Protein AF-A0A7Z2VGB7-F1 (afdb_monomer_lite)

Secondary structure (DSSP, 8-state):
---PPP---TBTTTBPPPPHHHHHHHHHHHTS-HHHHHHHIIIIIHHHHHTTSS-HHHHHHHHH--

Sequence (66 aa):
MVKYNLVIDVAGVLLSNLSPGFWDELAQTAGVSYERLKSKFKQEVRDSLWCGKIKEEDFWEWISIR

Foldseek 3Di:
DDDDDDDFDCDPTVDDHCDLVNLCVLCVVLVHDSVVSVVCCVVPPVVCDVVVVDDPVVVVVVSNPD

pLDDT: mean 92.37, std 7.06, range [54.91, 97.88]

Organism: NCBI:txid2728023

Structure (mmCIF, N/CA/C/O backbone):
data_AF-A0A7Z2VGB7-F1
#
_entry.id   AF-A0A7Z2VGB7-F1
#
loop_
_atom_site.group_PDB
_atom_site.id
_atom_site.type_symbol
_atom_site.label_atom_id
_atom_site.label_alt_id
_atom_site.label_comp_id
_atom_site.label_asym_id
_atom_site.label_entity_id
_atom_site.label_seq_id
_atom_site.pdbx_PDB_ins_code
_atom_site.Cartn_x
_atom_site.Cartn_y
_atom_site.Cartn_z
_atom_site.occupancy
_atom_site.B_iso_or_equiv
_atom_site.auth_seq_id
_atom_site.auth_comp_id
_atom_site.auth_asym_id
_atom_site.auth_atom_id
_atom_site.pdbx_PDB_model_num
ATOM 1 N N . MET A 1 1 ? 24.377 -1.367 -34.189 1.00 74.25 1 MET A N 1
ATOM 2 C CA . MET A 1 1 ? 24.161 -0.606 -32.937 1.00 74.25 1 MET A CA 1
ATOM 3 C C . MET A 1 1 ? 23.370 -1.475 -31.979 1.00 74.25 1 MET A C 1
ATOM 5 O O . MET A 1 1 ? 22.355 -2.018 -32.393 1.00 74.25 1 MET A O 1
ATOM 9 N N . VAL A 1 2 ? 23.834 -1.634 -30.740 1.00 76.94 2 VAL A N 1
ATOM 10 C CA . VAL A 1 2 ? 23.062 -2.309 -29.685 1.00 76.94 2 VAL A CA 1
ATOM 11 C C . VAL A 1 2 ? 22.005 -1.329 -29.179 1.00 76.94 2 VAL A C 1
ATOM 13 O O . VAL A 1 2 ? 22.334 -0.184 -28.875 1.00 76.94 2 VAL A O 1
ATOM 16 N N . LYS A 1 3 ? 20.742 -1.756 -29.129 1.00 83.06 3 LYS A N 1
ATOM 17 C CA . LYS A 1 3 ? 19.640 -0.966 -28.572 1.00 83.06 3 LYS A CA 1
ATOM 18 C C . LYS A 1 3 ? 19.299 -1.533 -27.201 1.00 83.06 3 LYS A C 1
ATOM 20 O O . LYS A 1 3 ? 18.921 -2.696 -27.099 1.00 83.06 3 LYS A O 1
ATOM 25 N N . TYR A 1 4 ? 19.460 -0.718 -26.166 1.00 91.06 4 TYR A N 1
ATOM 26 C CA . TYR A 1 4 ? 19.068 -1.080 -24.809 1.00 91.06 4 TYR A CA 1
ATOM 27 C C . TYR A 1 4 ? 17.598 -0.731 -24.582 1.00 91.06 4 TYR A C 1
ATOM 29 O O . TYR A 1 4 ? 17.109 0.278 -25.093 1.00 91.06 4 TYR A O 1
ATOM 37 N N . ASN A 1 5 ? 16.911 -1.565 -23.807 1.00 93.50 5 ASN A N 1
ATOM 38 C CA . ASN A 1 5 ? 15.560 -1.285 -23.340 1.00 93.50 5 ASN A CA 1
ATOM 39 C C . ASN A 1 5 ? 15.645 -0.645 -21.954 1.00 93.50 5 ASN A C 1
ATOM 41 O O . ASN A 1 5 ? 16.347 -1.157 -21.083 1.00 93.50 5 ASN A O 1
ATOM 45 N N . LEU A 1 6 ? 14.932 0.464 -21.763 1.00 93.94 6 LEU A N 1
ATOM 46 C CA . LEU A 1 6 ? 14.791 1.117 -20.468 1.00 93.94 6 LEU A CA 1
ATOM 47 C C .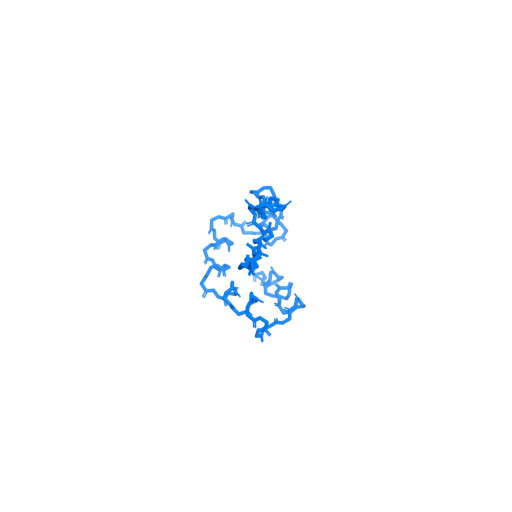 LEU A 1 6 ? 13.503 0.623 -19.809 1.00 93.94 6 LEU A C 1
ATOM 49 O O . LEU A 1 6 ? 12.421 0.783 -20.369 1.00 93.94 6 LEU A O 1
ATOM 53 N N . VAL A 1 7 ? 13.636 0.028 -18.629 1.00 95.25 7 VAL A N 1
ATOM 54 C CA . VAL A 1 7 ? 12.513 -0.348 -17.766 1.00 95.25 7 VAL A CA 1
ATOM 55 C C . VAL A 1 7 ? 12.558 0.574 -16.558 1.00 95.25 7 VAL A C 1
ATOM 57 O O . VAL A 1 7 ? 13.602 0.687 -15.917 1.00 95.25 7 VAL A O 1
ATOM 60 N N . ILE A 1 8 ? 11.450 1.258 -16.280 1.00 96.38 8 ILE A N 1
ATOM 61 C CA . ILE A 1 8 ? 11.340 2.216 -15.179 1.00 96.38 8 ILE A CA 1
ATOM 62 C C . ILE A 1 8 ? 10.194 1.764 -14.283 1.00 96.38 8 ILE A C 1
ATOM 64 O O . ILE A 1 8 ? 9.089 1.531 -14.772 1.00 96.38 8 ILE A O 1
ATOM 68 N N . ASP A 1 9 ? 10.470 1.631 -12.989 1.00 95.88 9 ASP A N 1
ATOM 69 C CA . ASP A 1 9 ? 9.428 1.423 -11.987 1.00 95.88 9 ASP A CA 1
ATOM 70 C C . ASP A 1 9 ? 8.552 2.681 -11.865 1.00 95.88 9 ASP A C 1
ATOM 72 O O . ASP A 1 9 ? 8.956 3.788 -12.218 1.00 95.88 9 ASP A O 1
ATOM 76 N N . VAL A 1 10 ? 7.331 2.525 -11.374 1.00 95.56 10 VAL A N 1
ATOM 77 C CA . VAL A 1 10 ? 6.422 3.648 -11.157 1.00 95.56 10 VAL A CA 1
ATOM 78 C C . VAL A 1 10 ? 6.564 4.161 -9.729 1.00 95.56 10 VAL A C 1
ATOM 80 O O . VAL A 1 10 ? 6.864 5.338 -9.528 1.00 95.56 10 VAL A O 1
ATOM 83 N N . ALA A 1 11 ? 6.371 3.296 -8.734 1.00 93.50 11 ALA A N 1
ATOM 84 C CA . ALA A 1 11 ? 6.252 3.702 -7.338 1.00 93.50 11 ALA A CA 1
ATOM 85 C C . ALA A 1 11 ? 7.628 3.958 -6.699 1.00 93.50 11 ALA A C 1
ATOM 87 O O . ALA A 1 11 ? 8.496 3.096 -6.657 1.00 93.50 11 ALA A O 1
ATOM 88 N N . GLY A 1 12 ? 7.841 5.172 -6.197 1.00 92.94 12 GLY A N 1
ATOM 89 C CA . GLY A 1 12 ? 9.137 5.635 -5.701 1.00 92.94 12 GLY A CA 1
ATOM 90 C C . GLY A 1 12 ? 10.123 6.063 -6.794 1.00 92.94 12 GLY A C 1
ATOM 91 O O . GLY A 1 12 ? 11.243 6.438 -6.454 1.00 92.94 12 GLY A O 1
ATOM 92 N N . VAL A 1 13 ? 9.721 6.037 -8.072 1.00 96.06 13 VAL A N 1
ATOM 93 C CA . VAL A 1 13 ? 10.561 6.459 -9.206 1.00 96.06 13 VAL A CA 1
ATOM 94 C C . VAL A 1 13 ? 9.859 7.526 -10.043 1.00 96.06 13 VAL A C 1
ATOM 96 O O . VAL A 1 13 ? 10.274 8.682 -10.014 1.00 96.06 13 VAL A O 1
ATOM 99 N N . LEU A 1 14 ? 8.792 7.170 -10.767 1.00 97.19 14 LEU A N 1
ATOM 100 C CA . LEU A 1 14 ? 8.005 8.133 -11.551 1.00 97.19 14 LEU A CA 1
ATOM 101 C C . LEU A 1 14 ? 6.947 8.846 -10.703 1.00 97.19 14 LEU A C 1
ATOM 103 O O . LEU A 1 14 ? 6.630 10.005 -10.959 1.00 97.19 14 LEU A O 1
ATOM 107 N N . LEU A 1 15 ? 6.407 8.157 -9.698 1.00 95.88 15 LEU A N 1
ATOM 108 C CA . LEU A 1 15 ? 5.433 8.664 -8.736 1.00 95.88 15 LEU A CA 1
ATOM 109 C C . LEU A 1 15 ? 5.927 8.394 -7.317 1.00 95.88 15 LEU A C 1
ATOM 111 O O . LEU A 1 15 ? 6.674 7.450 -7.078 1.00 95.88 15 LEU A O 1
ATOM 115 N N . SER A 1 16 ? 5.490 9.190 -6.345 1.00 94.25 16 SER A N 1
ATOM 116 C CA . SER A 1 16 ? 5.746 8.882 -4.938 1.00 94.25 16 SER A CA 1
ATOM 117 C C . SER A 1 16 ? 5.036 7.591 -4.524 1.00 94.25 16 SER A C 1
ATOM 119 O O . SER A 1 16 ? 3.929 7.308 -4.980 1.00 94.25 16 SER A O 1
ATOM 121 N N . ASN A 1 17 ? 5.638 6.843 -3.600 1.00 93.81 17 ASN A N 1
ATOM 122 C CA . ASN A 1 17 ? 4.945 5.755 -2.908 1.00 93.81 17 ASN A CA 1
ATOM 123 C C . ASN A 1 17 ? 3.698 6.264 -2.165 1.00 93.81 17 ASN A C 1
ATOM 125 O O . ASN A 1 17 ? 3.592 7.455 -1.863 1.00 93.81 17 ASN A O 1
ATOM 129 N N . LEU A 1 18 ? 2.799 5.340 -1.804 1.00 92.50 18 LEU A N 1
ATOM 130 C CA . LEU A 1 18 ? 1.685 5.627 -0.895 1.00 92.50 18 LEU A CA 1
ATOM 131 C C . LEU A 1 18 ? 2.221 6.290 0.380 1.00 92.50 18 LEU A C 1
ATOM 133 O O . LEU A 1 18 ? 3.020 5.691 1.110 1.00 92.50 18 LEU A O 1
ATOM 137 N N . SER A 1 19 ? 1.807 7.537 0.601 1.00 92.44 19 SER A N 1
ATOM 138 C CA . SER A 1 19 ? 2.356 8.400 1.642 1.00 92.44 19 SER A CA 1
ATOM 139 C C . SER A 1 19 ? 1.957 7.918 3.040 1.00 92.44 19 SER A C 1
ATOM 141 O O . SER A 1 19 ? 0.941 7.237 3.188 1.00 92.44 19 SER A O 1
ATOM 143 N N . PRO A 1 20 ? 2.709 8.286 4.093 1.00 92.69 20 PRO A N 1
ATOM 144 C CA . PRO A 1 20 ? 2.273 8.058 5.470 1.00 92.69 20 PRO A CA 1
ATOM 145 C C . PRO A 1 20 ? 0.861 8.601 5.735 1.00 92.69 20 PRO A C 1
ATOM 147 O O . PRO A 1 20 ? 0.040 7.871 6.272 1.00 92.69 20 PRO A O 1
ATOM 150 N N . GLY A 1 21 ? 0.544 9.801 5.228 1.00 94.50 21 GLY A N 1
ATOM 151 C CA . GLY A 1 21 ? -0.778 10.418 5.382 1.00 94.50 21 GLY A CA 1
ATOM 152 C C . GLY A 1 21 ? -1.924 9.582 4.804 1.00 94.50 21 GLY A C 1
ATOM 153 O O . GLY A 1 21 ? -2.949 9.438 5.456 1.00 94.50 21 GLY A O 1
ATOM 154 N N . PHE A 1 22 ? -1.730 8.939 3.645 1.00 93.25 22 PHE A N 1
ATOM 155 C CA . PHE A 1 22 ? -2.725 8.005 3.098 1.00 93.25 22 PHE A CA 1
ATOM 156 C C . PHE A 1 22 ? -3.024 6.857 4.073 1.00 93.25 22 PHE A C 1
ATOM 158 O O . PHE A 1 22 ? -4.175 6.504 4.313 1.00 93.25 22 PHE A O 1
ATOM 165 N N . TRP A 1 23 ? -1.978 6.268 4.653 1.00 94.12 23 TRP A N 1
ATOM 166 C CA . TRP A 1 23 ? -2.122 5.166 5.601 1.00 94.12 23 TRP A CA 1
ATOM 167 C C . TRP A 1 23 ? -2.706 5.623 6.942 1.00 94.12 23 TRP A C 1
ATOM 169 O O . TRP A 1 23 ? -3.442 4.857 7.559 1.00 94.12 23 TRP A O 1
ATOM 179 N N . ASP A 1 24 ? -2.402 6.846 7.377 1.00 95.19 24 ASP A N 1
ATOM 180 C CA . ASP A 1 24 ? -2.986 7.449 8.576 1.00 95.19 24 ASP A CA 1
ATOM 181 C C . ASP A 1 24 ? -4.494 7.675 8.405 1.00 95.19 24 ASP A C 1
ATOM 183 O O . ASP A 1 24 ? -5.276 7.269 9.263 1.00 95.19 24 ASP A O 1
ATOM 187 N N . GLU A 1 25 ? -4.923 8.258 7.284 1.00 95.00 25 GLU A N 1
ATOM 188 C CA . GLU A 1 25 ? -6.343 8.455 6.958 1.00 95.00 25 GLU A CA 1
ATOM 189 C C . GLU A 1 25 ? -7.091 7.122 6.851 1.00 95.00 25 GLU A C 1
ATOM 191 O O . GLU A 1 25 ? -8.202 6.966 7.369 1.00 95.00 25 GLU A O 1
ATOM 196 N N . LEU A 1 26 ? -6.461 6.123 6.231 1.00 93.50 26 LEU A N 1
ATOM 197 C CA . LEU A 1 26 ? -7.023 4.784 6.113 1.00 93.50 26 LEU A CA 1
ATOM 198 C C . LEU A 1 26 ? -7.166 4.103 7.483 1.00 93.50 26 LEU A C 1
ATOM 200 O O . LEU A 1 26 ? -8.190 3.479 7.759 1.00 93.50 26 LEU A O 1
ATOM 204 N N . ALA A 1 27 ? -6.177 4.260 8.367 1.00 94.06 27 ALA A N 1
ATOM 205 C CA . ALA A 1 27 ? -6.220 3.730 9.728 1.00 94.06 27 ALA A CA 1
ATOM 206 C C . ALA A 1 27 ? -7.320 4.399 10.562 1.00 94.06 27 ALA A C 1
ATOM 208 O O . ALA A 1 27 ? -8.079 3.707 11.244 1.00 94.06 27 ALA A O 1
ATOM 209 N N . GLN A 1 28 ? -7.465 5.724 10.446 1.00 93.06 28 GLN A N 1
ATOM 210 C CA . GLN A 1 28 ? -8.550 6.477 11.078 1.00 93.06 28 GLN A CA 1
ATOM 211 C C . GLN A 1 28 ? -9.924 6.012 10.580 1.00 93.06 28 GLN A C 1
ATOM 213 O O . GLN A 1 28 ? -10.819 5.778 11.389 1.00 93.06 28 GLN A O 1
ATOM 218 N N . THR A 1 29 ? -10.070 5.812 9.268 1.00 91.38 29 THR A N 1
ATOM 219 C CA . THR A 1 29 ? -11.314 5.331 8.645 1.00 91.38 29 THR A CA 1
ATOM 220 C C . THR A 1 29 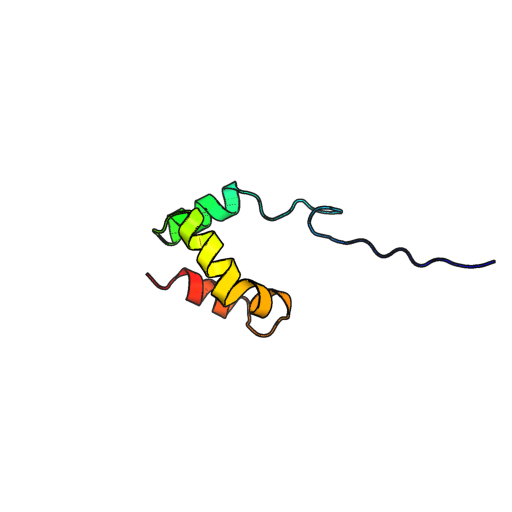? -11.690 3.931 9.134 1.00 91.38 29 THR A C 1
ATOM 222 O O . THR A 1 29 ? -12.855 3.662 9.425 1.00 91.38 29 THR A O 1
ATOM 225 N N . ALA A 1 30 ? -10.697 3.054 9.284 1.00 90.81 30 ALA A N 1
ATOM 226 C CA . ALA A 1 30 ? -10.872 1.698 9.799 1.00 90.81 30 ALA A CA 1
ATOM 227 C C . ALA A 1 30 ? -11.001 1.626 11.337 1.00 90.81 30 ALA A C 1
ATOM 229 O O . ALA A 1 30 ? -11.309 0.565 11.877 1.00 90.81 30 ALA A O 1
ATOM 230 N N . GLY A 1 31 ? -10.759 2.721 12.067 1.00 92.69 31 GLY A N 1
ATOM 231 C CA . GLY A 1 31 ? -10.797 2.734 13.533 1.00 92.69 31 GLY A CA 1
ATOM 232 C C . GLY A 1 31 ? -9.679 1.921 14.202 1.00 92.69 31 GLY A C 1
ATOM 233 O O . GLY A 1 31 ? -9.855 1.439 15.321 1.00 92.69 31 GLY A O 1
ATOM 234 N N . VAL A 1 32 ? -8.529 1.752 13.539 1.00 92.88 32 VAL A N 1
ATOM 235 C CA . VAL A 1 32 ? -7.360 1.018 14.061 1.00 92.88 32 VAL A CA 1
ATOM 236 C C . VAL A 1 32 ? -6.116 1.908 14.100 1.00 92.88 32 VAL A C 1
ATOM 238 O O . VAL A 1 32 ? -6.086 2.975 13.496 1.00 92.88 32 VAL A O 1
ATOM 241 N N . SER A 1 33 ? -5.058 1.482 14.799 1.00 93.94 33 SER A N 1
ATOM 242 C CA . SER A 1 33 ? -3.782 2.208 14.749 1.00 93.94 33 SER A CA 1
ATOM 243 C C . SER A 1 33 ? -3.068 2.003 13.411 1.00 93.94 33 SER A C 1
ATOM 245 O O . SER A 1 33 ? -3.192 0.944 12.782 1.00 93.94 33 SER A O 1
ATOM 247 N N . TYR A 1 34 ? -2.267 2.992 13.016 1.00 94.06 34 TYR A N 1
ATOM 248 C CA . TYR A 1 34 ? -1.419 2.940 11.826 1.00 94.06 34 TYR A CA 1
ATOM 249 C C . TYR A 1 34 ? -0.550 1.672 11.795 1.00 94.06 34 TYR A C 1
ATOM 251 O O . TYR A 1 34 ? -0.511 0.948 10.800 1.00 94.06 34 TYR A O 1
ATOM 259 N N . GLU A 1 35 ? 0.107 1.342 12.908 1.00 94.38 35 GLU A N 1
ATOM 260 C CA . GLU A 1 35 ? 1.005 0.191 13.020 1.00 94.38 35 GLU A CA 1
ATOM 261 C C . GLU A 1 35 ? 0.245 -1.121 12.845 1.00 94.38 35 GLU A C 1
ATOM 263 O O . GLU A 1 35 ? 0.718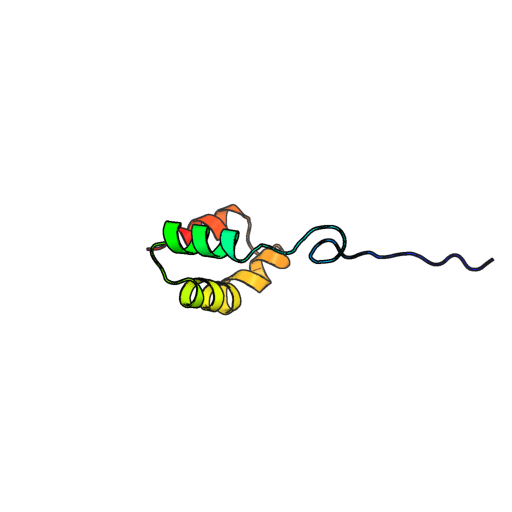 -2.032 12.157 1.00 94.38 35 GLU A O 1
ATOM 268 N N . ARG A 1 36 ? -0.957 -1.214 13.432 1.00 93.19 36 ARG A N 1
ATOM 269 C CA . ARG A 1 36 ? -1.818 -2.391 13.307 1.00 93.19 36 ARG A CA 1
ATOM 270 C C . ARG A 1 36 ? -2.284 -2.563 11.866 1.00 93.19 36 ARG A C 1
ATOM 272 O O . ARG A 1 36 ? -2.188 -3.676 11.348 1.00 93.19 36 ARG A O 1
ATOM 279 N N . LEU A 1 37 ? -2.721 -1.484 11.214 1.00 94.19 37 LEU A N 1
ATOM 280 C CA . LEU A 1 37 ? -3.129 -1.507 9.809 1.00 94.19 37 LEU A CA 1
ATOM 281 C C . LEU A 1 37 ? -1.973 -1.945 8.904 1.00 94.19 37 LEU A C 1
ATOM 283 O O . LEU A 1 37 ? -2.121 -2.883 8.124 1.00 94.19 37 LEU A O 1
ATOM 287 N N . LYS A 1 38 ? -0.800 -1.312 9.031 1.00 93.00 38 LYS A N 1
ATOM 288 C CA . LYS A 1 38 ? 0.382 -1.633 8.215 1.00 93.00 38 LYS A CA 1
ATOM 289 C C . LYS A 1 38 ? 0.849 -3.069 8.418 1.00 93.00 38 LYS A C 1
ATOM 291 O O . LYS A 1 38 ? 1.235 -3.720 7.446 1.00 93.00 38 LYS A O 1
ATOM 296 N N . SER A 1 39 ? 0.822 -3.555 9.660 1.00 94.19 39 SER A N 1
ATOM 297 C CA . SER A 1 39 ? 1.190 -4.932 9.988 1.00 94.19 39 SER A CA 1
ATOM 298 C C . SER A 1 39 ? 0.238 -5.928 9.329 1.00 94.19 39 SER A C 1
ATOM 300 O O . SER A 1 39 ? 0.694 -6.796 8.582 1.00 94.19 39 SER A O 1
ATOM 302 N N . LYS A 1 40 ? -1.079 -5.753 9.510 1.00 93.81 40 LYS A N 1
ATOM 303 C CA . LYS A 1 40 ? -2.082 -6.628 8.892 1.00 93.81 40 LYS A CA 1
ATOM 304 C C . LYS A 1 40 ? -2.043 -6.566 7.369 1.00 93.81 40 LYS A C 1
ATOM 306 O O . LYS A 1 40 ? -1.999 -7.608 6.730 1.00 93.81 40 LYS A O 1
ATOM 311 N N . PHE A 1 41 ? -1.950 -5.370 6.783 1.00 94.50 41 PHE A N 1
ATOM 312 C CA . PHE A 1 41 ? -1.816 -5.208 5.333 1.00 94.50 41 PHE A CA 1
ATOM 313 C C . PHE A 1 41 ? -0.648 -6.037 4.794 1.00 94.50 41 PHE A C 1
ATOM 315 O O . PHE A 1 41 ? -0.806 -6.787 3.833 1.00 94.50 41 PHE A O 1
ATOM 322 N N . LYS A 1 42 ? 0.523 -5.940 5.439 1.00 94.56 42 LYS A N 1
ATOM 323 C CA . LYS A 1 42 ? 1.730 -6.666 5.031 1.00 94.56 42 LYS A CA 1
ATOM 324 C C . LYS A 1 42 ? 1.579 -8.187 5.150 1.00 94.56 42 LYS A C 1
ATOM 326 O O . LYS A 1 42 ? 2.175 -8.889 4.342 1.00 94.56 42 LYS A O 1
ATOM 331 N N . GLN A 1 43 ? 0.850 -8.676 6.152 1.00 95.00 43 GLN A N 1
ATOM 332 C CA . GLN A 1 43 ? 0.700 -10.108 6.432 1.00 95.00 43 GLN A CA 1
ATOM 333 C C . GLN A 1 43 ? -0.422 -10.768 5.624 1.00 95.00 43 GLN A C 1
ATOM 335 O O . GLN A 1 43 ? -0.284 -11.921 5.230 1.00 95.00 43 GLN A O 1
ATOM 340 N N . GLU A 1 44 ? -1.519 -10.052 5.390 1.00 94.19 44 GLU A N 1
ATOM 341 C CA . GLU A 1 44 ? -2.774 -10.647 4.922 1.00 94.19 44 GLU A CA 1
ATOM 342 C C . GLU A 1 44 ? -3.071 -10.319 3.452 1.00 94.19 44 GLU A C 1
ATOM 344 O O . GLU A 1 44 ? -3.558 -11.177 2.719 1.00 94.19 44 GLU A O 1
ATOM 349 N N . VAL A 1 45 ? -2.770 -9.094 2.999 1.00 94.62 45 VAL A N 1
ATOM 350 C CA . VAL A 1 45 ? -3.369 -8.562 1.759 1.00 94.62 45 VAL A CA 1
ATOM 351 C C . VAL A 1 45 ? -2.358 -8.121 0.712 1.00 94.62 45 VAL A C 1
ATOM 353 O O . VAL A 1 45 ? -2.587 -8.331 -0.477 1.00 94.62 45 VAL A O 1
ATOM 356 N N . ARG A 1 46 ? -1.224 -7.549 1.130 1.00 94.88 46 ARG A N 1
ATOM 357 C CA . ARG A 1 46 ? -0.249 -6.892 0.249 1.00 94.88 46 ARG A CA 1
ATOM 358 C C . ARG A 1 46 ? 0.098 -7.732 -0.977 1.00 94.88 46 ARG A C 1
ATOM 360 O O . ARG A 1 46 ? -0.043 -7.266 -2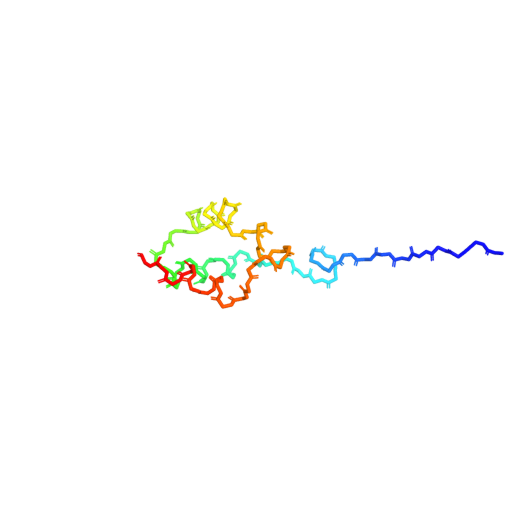.101 1.00 94.88 46 ARG A O 1
ATOM 367 N N . ASP A 1 47 ? 0.569 -8.953 -0.758 1.00 96.44 47 ASP A N 1
ATOM 368 C CA . ASP A 1 47 ? 1.086 -9.775 -1.849 1.00 96.44 47 ASP A CA 1
ATOM 369 C C . ASP A 1 47 ? -0.052 -10.203 -2.786 1.00 96.44 47 ASP A C 1
ATOM 371 O O . ASP A 1 47 ? 0.101 -10.126 -4.002 1.00 96.44 47 ASP A O 1
ATOM 375 N N . SER A 1 48 ? -1.216 -10.570 -2.238 1.00 96.56 48 SER A N 1
ATOM 376 C CA . SER A 1 48 ? -2.408 -10.945 -3.010 1.00 96.56 48 SER A CA 1
ATOM 377 C C . SER A 1 48 ? -2.954 -9.792 -3.853 1.00 96.56 48 SER A C 1
ATOM 379 O O . SER A 1 48 ? -3.324 -10.019 -5.004 1.00 96.56 48 SER A O 1
ATOM 381 N N . LEU A 1 49 ? -2.951 -8.568 -3.320 1.00 96.25 49 LEU A N 1
ATOM 382 C CA . LEU A 1 49 ? -3.381 -7.368 -4.036 1.00 96.25 49 LEU A CA 1
ATOM 383 C C . LEU A 1 49 ? -2.424 -7.041 -5.188 1.00 96.25 49 LEU A C 1
ATOM 385 O O . LEU A 1 49 ? -2.851 -6.923 -6.333 1.00 96.25 49 LEU A O 1
ATOM 389 N N . TRP A 1 50 ? -1.115 -6.965 -4.922 1.00 94.19 50 TRP A N 1
ATOM 390 C CA . TRP A 1 50 ? -0.141 -6.568 -5.948 1.00 94.19 50 TRP A CA 1
ATOM 391 C C . TRP A 1 50 ? 0.036 -7.589 -7.071 1.00 94.19 50 TRP A C 1
ATOM 393 O O . TRP A 1 50 ? 0.417 -7.209 -8.175 1.00 94.19 50 TRP A O 1
ATOM 403 N N . CYS A 1 51 ? -0.231 -8.872 -6.814 1.00 96.12 51 CYS A N 1
ATOM 404 C CA . CYS A 1 51 ? -0.212 -9.898 -7.859 1.00 96.12 51 CYS A CA 1
ATOM 405 C C . CYS A 1 51 ? -1.580 -10.134 -8.522 1.00 96.12 51 CYS A C 1
ATOM 407 O O . CYS A 1 51 ? -1.692 -11.035 -9.352 1.00 96.12 51 CYS A O 1
ATOM 409 N N . GLY A 1 52 ? -2.606 -9.349 -8.171 1.00 96.38 52 GLY A N 1
ATOM 410 C CA . GLY A 1 52 ? -3.940 -9.427 -8.773 1.00 96.38 52 GLY A CA 1
ATOM 411 C C . GLY A 1 52 ? -4.729 -10.691 -8.419 1.00 96.38 52 GLY A C 1
ATOM 412 O O . GLY A 1 52 ? -5.625 -11.079 -9.163 1.00 96.38 52 GLY A O 1
ATOM 413 N N . LYS A 1 53 ? -4.397 -11.364 -7.307 1.00 97.88 53 LYS A N 1
ATOM 414 C CA . LYS A 1 53 ? -5.169 -12.515 -6.798 1.00 97.88 53 LYS A CA 1
ATOM 415 C C . LYS A 1 53 ? -6.495 -12.099 -6.173 1.00 97.88 53 LYS A C 1
ATOM 417 O O . LYS A 1 53 ? -7.415 -12.908 -6.136 1.00 97.88 53 LYS A O 1
ATOM 422 N N . ILE A 1 54 ? -6.558 -10.873 -5.666 1.00 96.94 54 ILE A N 1
ATOM 423 C CA . ILE A 1 54 ? -7.786 -10.236 -5.201 1.00 96.94 54 ILE A CA 1
ATOM 424 C C . ILE A 1 54 ? -8.000 -8.951 -5.990 1.00 96.94 54 ILE A C 1
ATOM 426 O O . ILE A 1 54 ? -7.048 -8.384 -6.538 1.00 96.94 54 ILE A O 1
ATOM 430 N N . LYS A 1 55 ? -9.247 -8.503 -6.043 1.00 96.94 55 LYS A N 1
ATOM 431 C CA . LYS A 1 55 ? -9.615 -7.241 -6.666 1.00 96.94 55 LYS A CA 1
ATOM 432 C C . LYS A 1 55 ? -9.524 -6.093 -5.667 1.00 96.94 55 LYS A C 1
ATOM 434 O O . LYS A 1 55 ? -9.288 -6.279 -4.474 1.00 96.94 55 LYS A O 1
ATOM 439 N N . GLU A 1 56 ? -9.718 -4.886 -6.178 1.00 95.12 56 GLU A N 1
ATOM 440 C CA . GLU A 1 56 ? -9.756 -3.682 -5.359 1.00 95.12 56 GLU A CA 1
ATOM 441 C C . GLU A 1 56 ? -10.933 -3.710 -4.369 1.00 95.12 56 GLU A C 1
ATOM 443 O O . GLU A 1 56 ? -10.778 -3.315 -3.217 1.00 95.12 56 GLU A O 1
ATOM 448 N N . GLU A 1 57 ? -12.090 -4.244 -4.773 1.00 95.69 57 GLU A N 1
ATOM 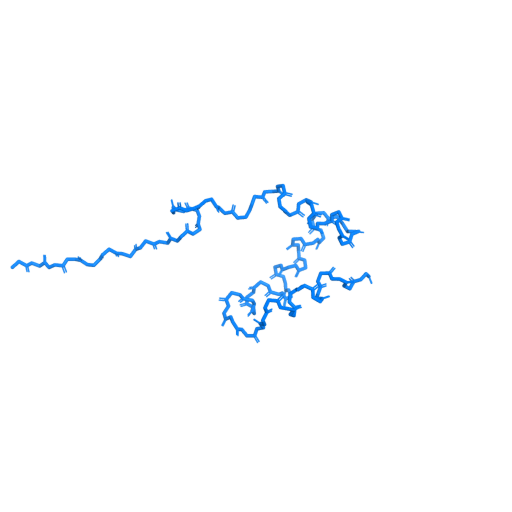449 C CA . GLU A 1 57 ? -13.265 -4.339 -3.902 1.00 95.69 57 GLU A CA 1
ATOM 450 C C . GLU A 1 57 ? -12.990 -5.226 -2.681 1.00 95.69 57 GLU A C 1
ATOM 452 O O . GLU A 1 57 ? -13.331 -4.847 -1.563 1.00 95.69 57 GLU A O 1
ATOM 457 N N . ASP A 1 58 ? -12.277 -6.341 -2.873 1.00 95.31 58 ASP A N 1
ATOM 458 C CA . ASP A 1 58 ? -11.870 -7.242 -1.788 1.00 95.31 58 ASP A CA 1
ATOM 459 C C . ASP A 1 58 ? -10.936 -6.532 -0.784 1.00 95.31 58 ASP A C 1
ATOM 461 O O . ASP A 1 58 ? -10.990 -6.778 0.423 1.00 95.31 58 ASP 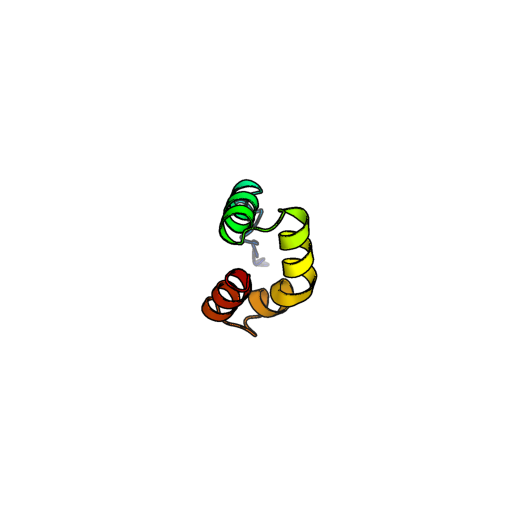A O 1
ATOM 465 N N . PHE A 1 59 ? -10.076 -5.621 -1.264 1.00 94.19 59 PHE A N 1
ATOM 466 C CA . PHE A 1 59 ? -9.237 -4.788 -0.398 1.00 94.19 59 PHE A CA 1
ATOM 467 C C . PHE A 1 59 ? -10.083 -3.819 0.439 1.00 94.19 59 PHE A C 1
ATOM 469 O O . PHE A 1 59 ? -9.847 -3.683 1.643 1.00 94.19 59 PHE A O 1
ATOM 476 N N . TRP A 1 60 ? -11.079 -3.171 -0.166 1.00 93.12 60 TRP A N 1
ATOM 477 C CA . TRP A 1 60 ? -11.964 -2.248 0.548 1.00 93.12 60 TRP A CA 1
ATOM 478 C C . TRP A 1 60 ? -12.887 -2.966 1.539 1.00 93.12 60 TRP A C 1
ATOM 480 O O . TRP A 1 60 ? -13.131 -2.449 2.634 1.00 93.12 60 TRP A O 1
ATOM 490 N N . GLU A 1 61 ? -13.345 -4.174 1.210 1.00 93.31 61 GLU A N 1
ATOM 491 C CA . GLU A 1 61 ? -14.056 -5.045 2.147 1.00 93.31 61 GLU A CA 1
ATOM 492 C C . GLU A 1 61 ? -13.164 -5.407 3.336 1.00 93.31 61 GLU A C 1
ATOM 494 O O . GLU A 1 61 ? -13.581 -5.226 4.479 1.00 93.31 61 GLU A O 1
ATOM 499 N N . TRP A 1 62 ? -11.912 -5.812 3.093 1.00 92.50 62 TRP A N 1
ATOM 500 C CA . TRP A 1 62 ? -10.946 -6.115 4.153 1.00 92.50 62 TRP A CA 1
ATOM 501 C C . TRP A 1 62 ? -10.688 -4.924 5.091 1.00 92.50 62 TRP A C 1
ATOM 503 O O . TRP A 1 62 ? -10.638 -5.108 6.308 1.00 92.50 62 TRP A O 1
ATOM 513 N N . ILE A 1 63 ? -10.585 -3.702 4.556 1.00 90.06 63 ILE A N 1
ATOM 514 C CA . ILE A 1 63 ? -10.467 -2.468 5.356 1.00 90.06 63 ILE A CA 1
ATOM 515 C C . ILE A 1 63 ? -11.708 -2.220 6.224 1.00 90.06 63 ILE A C 1
ATOM 517 O O . ILE A 1 63 ? -11.596 -1.689 7.328 1.00 90.06 63 ILE A O 1
ATOM 521 N N . SER A 1 64 ? -12.888 -2.587 5.726 1.00 84.25 64 SER A N 1
ATOM 522 C CA . SER A 1 64 ? -14.175 -2.300 6.366 1.00 84.25 64 SER A CA 1
ATOM 523 C C . SER A 1 64 ? -14.526 -3.262 7.507 1.00 84.25 64 SER A C 1
ATOM 525 O O . SER A 1 64 ? -15.481 -3.005 8.248 1.00 84.25 64 SER A O 1
ATOM 527 N N . ILE A 1 65 ? -13.776 -4.358 7.673 1.00 64.38 65 ILE A N 1
ATOM 528 C CA . ILE A 1 65 ? -13.960 -5.306 8.778 1.00 64.38 65 ILE A CA 1
ATOM 529 C C . ILE A 1 65 ? -13.477 -4.643 10.075 1.00 64.38 65 ILE A C 1
ATOM 531 O O . ILE A 1 65 ? -12.282 -4.609 10.373 1.00 64.38 65 ILE A O 1
ATOM 535 N N . ARG A 1 66 ? -14.439 -4.104 10.829 1.00 54.91 66 ARG A N 1
ATOM 536 C CA . ARG A 1 66 ? -14.258 -3.579 12.190 1.00 54.91 66 ARG A CA 1
ATOM 537 C C . ARG A 1 66 ? -13.870 -4.683 13.172 1.00 54.91 66 ARG A C 1
ATOM 539 O O . ARG A 1 66 ? -14.566 -5.723 13.181 1.00 54.91 66 ARG A O 1
#

Radius of gyration: 15.85 Å; chains: 1; bounding box: 38×23×48 Å